Protein AF-A0A2E6EL04-F1 (afdb_monomer_lite)

Secondary structure (DSSP, 8-state):
-----EEEEE-SHHHHTTHHHHHHHHHHHGGGS--EEE---S--SS-EEEEEETTEEEEEE---SHHHHHHHHHHHHH----HHHHHHEE---

Foldseek 3Di:
DDFLKEKEWECEPQAVVQVVLVVVLCVLCVVSDDYHYDYDLVPPQDRWMWIDGPPDIWIFGNCRDPVLSVQVSCCSVPVDHDPVRVVRTDDRD

Radius of gyration: 11.97 Å; chains: 1; bounding box: 29×27×32 Å

pLDDT: mean 88.27, std 10.53, range [39.34, 95.5]

Structure (mmCIF, N/CA/C/O backbone):
data_AF-A0A2E6EL04-F1
#
_entry.id   AF-A0A2E6EL04-F1
#
loop_
_atom_site.group_PDB
_atom_site.id
_atom_site.type_symbol
_atom_site.label_atom_id
_atom_site.label_alt_id
_atom_site.label_comp_id
_atom_site.label_asym_id
_atom_site.label_entity_id
_atom_site.label_seq_id
_atom_site.pdbx_PDB_ins_code
_atom_site.Cartn_x
_atom_site.Cartn_y
_atom_site.Cartn_z
_atom_site.occupancy
_atom_site.B_iso_or_equiv
_atom_site.auth_seq_id
_atom_site.auth_comp_id
_atom_site.auth_asym_id
_atom_site.auth_atom_id
_atom_site.pdbx_PDB_model_num
ATOM 1 N N . MET A 1 1 ? -12.837 -2.469 20.671 1.00 39.34 1 MET A N 1
ATOM 2 C CA . MET A 1 1 ? -12.943 -3.290 19.443 1.00 39.34 1 MET A CA 1
ATOM 3 C C . MET A 1 1 ? -11.605 -3.228 18.726 1.00 39.34 1 MET A C 1
ATOM 5 O O . MET A 1 1 ? -11.313 -2.215 18.107 1.00 39.34 1 MET A O 1
ATOM 9 N N . SER A 1 2 ? -10.771 -4.258 18.861 1.00 41.59 2 SER A N 1
ATOM 10 C CA . SER A 1 2 ? -9.488 -4.326 18.155 1.00 41.59 2 SER A CA 1
ATOM 11 C C . SER A 1 2 ? -9.750 -4.707 16.702 1.00 41.59 2 SER A C 1
ATOM 13 O O . SER A 1 2 ? -9.930 -5.879 16.379 1.00 41.59 2 SER A O 1
ATOM 15 N N . TYR A 1 3 ? -9.855 -3.718 15.819 1.00 49.59 3 TYR A N 1
ATOM 16 C CA . TYR A 1 3 ? -9.843 -3.987 14.388 1.00 49.59 3 TYR A CA 1
ATOM 17 C C . TYR A 1 3 ? -8.413 -4.389 14.019 1.00 49.59 3 TYR A C 1
ATOM 19 O O . TYR A 1 3 ? -7.535 -3.538 13.939 1.00 49.59 3 TYR A O 1
ATOM 27 N N . SER A 1 4 ? -8.154 -5.689 13.838 1.00 64.94 4 SER A N 1
ATOM 28 C CA . SER A 1 4 ? -6.876 -6.141 13.281 1.00 64.94 4 SER A CA 1
ATOM 29 C C . SER A 1 4 ? -6.743 -5.599 11.864 1.00 64.94 4 SER A C 1
ATOM 31 O O . SER A 1 4 ? -7.398 -6.076 10.930 1.00 64.94 4 SER A O 1
ATOM 33 N N . ASN A 1 5 ? -5.902 -4.584 11.709 1.00 74.25 5 ASN A N 1
ATOM 34 C CA . ASN A 1 5 ? -5.443 -4.153 10.405 1.00 74.25 5 ASN A CA 1
ATOM 35 C C . ASN A 1 5 ? -4.601 -5.283 9.809 1.00 74.25 5 ASN A C 1
ATOM 37 O O . ASN A 1 5 ? -3.721 -5.837 10.462 1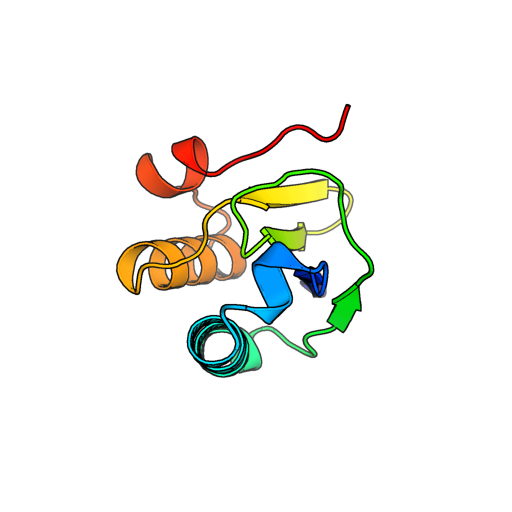.00 74.25 5 ASN A O 1
ATOM 41 N N . HIS A 1 6 ? -4.898 -5.664 8.568 1.00 86.69 6 HIS A N 1
ATOM 42 C CA . HIS A 1 6 ? -4.082 -6.639 7.849 1.00 86.69 6 HIS A CA 1
ATOM 43 C C . HIS A 1 6 ? -3.479 -5.986 6.619 1.00 86.69 6 HIS A C 1
ATOM 45 O O . HIS A 1 6 ? -4.199 -5.615 5.685 1.00 86.69 6 HIS A O 1
ATOM 51 N N . VAL A 1 7 ? -2.153 -5.902 6.613 1.00 93.38 7 VAL A N 1
ATOM 52 C CA . VAL A 1 7 ? -1.372 -5.395 5.490 1.00 93.38 7 VAL A CA 1
ATOM 53 C C . VAL A 1 7 ? -0.889 -6.571 4.652 1.00 93.38 7 VAL A C 1
ATOM 55 O O . VAL A 1 7 ? -0.381 -7.571 5.163 1.00 93.38 7 VAL A O 1
ATOM 58 N N . ARG A 1 8 ? -1.068 -6.476 3.333 1.00 94.88 8 ARG A N 1
ATOM 59 C CA . ARG A 1 8 ? -0.530 -7.449 2.384 1.00 94.88 8 ARG A CA 1
ATOM 60 C C . ARG A 1 8 ? 0.174 -6.764 1.227 1.00 94.88 8 ARG A C 1
ATOM 62 O O . ARG A 1 8 ? -0.365 -5.827 0.651 1.00 94.88 8 ARG A O 1
ATOM 69 N N . ILE A 1 9 ? 1.331 -7.274 0.826 1.00 94.19 9 ILE A N 1
ATOM 70 C CA . ILE A 1 9 ? 2.118 -6.728 -0.281 1.00 94.19 9 ILE A CA 1
ATOM 71 C C . ILE A 1 9 ? 2.068 -7.696 -1.465 1.00 94.19 9 ILE A C 1
ATOM 73 O O . ILE A 1 9 ? 2.225 -8.914 -1.339 1.00 94.19 9 ILE A O 1
ATOM 77 N N . CYS A 1 10 ? 1.812 -7.154 -2.649 1.00 93.75 10 CYS A N 1
ATOM 78 C CA . CYS A 1 10 ? 1.840 -7.906 -3.892 1.00 93.75 10 CYS A CA 1
ATOM 79 C C . CYS A 1 10 ? 3.273 -8.329 -4.238 1.00 93.75 10 CYS A C 1
ATOM 81 O O . CYS A 1 10 ? 4.176 -7.497 -4.287 1.00 93.75 10 CYS A O 1
ATOM 83 N N . ARG A 1 11 ? 3.463 -9.609 -4.573 1.00 89.62 11 ARG A N 1
ATOM 84 C CA . ARG A 1 11 ? 4.744 -10.177 -5.037 1.00 89.62 11 ARG A CA 1
ATOM 85 C C . ARG A 1 11 ? 4.774 -10.492 -6.537 1.00 89.62 11 ARG A C 1
ATOM 87 O O . ARG A 1 11 ? 5.551 -11.327 -6.985 1.00 89.62 11 ARG A O 1
ATOM 94 N N . GLY A 1 12 ? 3.890 -9.872 -7.322 1.00 88.38 12 GLY A N 1
ATOM 95 C CA . GLY A 1 12 ? 3.893 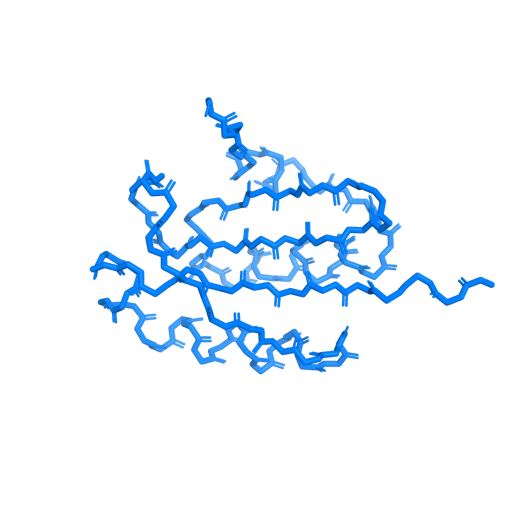-10.015 -8.784 1.00 88.38 12 GLY A CA 1
ATOM 96 C C . GLY A 1 12 ? 5.213 -9.538 -9.404 1.00 88.38 12 GLY A C 1
ATOM 97 O O . GLY A 1 12 ? 5.934 -8.763 -8.779 1.00 88.38 12 GLY A O 1
ATOM 98 N N . ARG A 1 13 ? 5.509 -9.958 -10.642 1.00 86.31 13 ARG A N 1
ATOM 99 C CA . ARG A 1 13 ? 6.792 -9.710 -11.338 1.00 86.31 13 ARG A CA 1
ATOM 100 C C . ARG A 1 13 ? 7.301 -8.266 -11.201 1.00 86.31 13 ARG A C 1
ATOM 102 O O . ARG A 1 13 ? 8.451 -8.061 -10.834 1.00 86.31 13 ARG A O 1
ATOM 109 N N . ASP A 1 14 ? 6.450 -7.267 -11.434 1.00 85.62 14 ASP A N 1
ATOM 110 C CA . ASP A 1 14 ? 6.837 -5.848 -11.336 1.00 85.62 14 ASP A CA 1
ATOM 111 C C . ASP A 1 14 ? 7.047 -5.347 -9.903 1.00 85.62 14 ASP A C 1
ATOM 113 O O . ASP A 1 14 ? 7.791 -4.391 -9.688 1.00 85.62 14 ASP A O 1
ATOM 117 N N . CYS A 1 15 ? 6.376 -5.959 -8.928 1.00 85.62 15 CYS A N 1
ATOM 118 C CA . CYS A 1 15 ? 6.572 -5.642 -7.515 1.00 85.62 15 CYS A CA 1
ATOM 119 C C . CYS A 1 15 ? 7.872 -6.280 -7.017 1.00 85.62 15 CYS A C 1
ATOM 121 O O . CYS A 1 15 ? 8.668 -5.605 -6.379 1.00 85.62 15 CYS A O 1
ATOM 123 N N . ALA A 1 16 ? 8.129 -7.537 -7.391 1.00 85.56 16 ALA A N 1
ATOM 124 C CA . ALA A 1 16 ? 9.338 -8.274 -7.025 1.00 85.56 16 ALA A CA 1
ATOM 125 C C . ALA A 1 16 ? 10.631 -7.594 -7.511 1.00 85.56 16 ALA A C 1
ATOM 127 O O . ALA A 1 16 ? 11.636 -7.634 -6.812 1.00 85.56 16 ALA A O 1
ATOM 128 N N . LYS A 1 17 ? 10.592 -6.882 -8.649 1.00 89.19 17 LYS A N 1
ATOM 129 C CA . LYS A 1 17 ? 11.707 -6.039 -9.131 1.00 89.19 17 LYS A CA 1
ATOM 130 C C . LYS A 1 17 ? 12.076 -4.880 -8.188 1.00 89.19 17 LYS A C 1
ATOM 132 O O . LYS A 1 17 ? 13.058 -4.192 -8.433 1.00 89.19 17 LYS A O 1
ATOM 137 N N . ARG A 1 18 ? 11.271 -4.609 -7.159 1.00 89.94 18 ARG A N 1
ATOM 138 C CA . ARG A 1 18 ? 11.435 -3.500 -6.208 1.00 89.94 18 ARG A CA 1
ATOM 139 C C . ARG A 1 18 ? 11.619 -4.025 -4.785 1.00 89.94 18 ARG A C 1
ATOM 141 O O . ARG A 1 18 ? 10.983 -3.524 -3.863 1.00 89.94 18 ARG A O 1
ATOM 148 N N . SER A 1 19 ? 12.464 -5.040 -4.620 1.00 89.94 19 SER A N 1
ATOM 149 C CA . SER A 1 19 ? 12.728 -5.705 -3.338 1.00 89.94 19 SER A CA 1
ATOM 150 C C . SER A 1 19 ? 13.097 -4.729 -2.218 1.00 89.94 19 SER A C 1
ATOM 152 O O . SER A 1 19 ? 12.485 -4.796 -1.164 1.00 89.94 19 SER A O 1
ATOM 154 N N . ALA A 1 20 ? 13.986 -3.763 -2.467 1.00 92.06 20 ALA A N 1
ATOM 155 C CA . ALA A 1 20 ? 14.369 -2.762 -1.463 1.00 92.06 20 ALA A CA 1
ATOM 156 C C . ALA A 1 20 ? 13.168 -1.958 -0.927 1.00 92.06 20 ALA A C 1
ATOM 158 O O . ALA A 1 20 ? 13.025 -1.764 0.273 1.00 92.06 20 ALA A O 1
ATOM 159 N N . VAL A 1 21 ? 12.250 -1.558 -1.814 1.00 92.56 21 VAL A N 1
ATOM 160 C CA . VAL A 1 21 ? 11.017 -0.854 -1.423 1.00 92.56 21 VAL A CA 1
ATOM 161 C C . VAL A 1 21 ? 10.063 -1.786 -0.672 1.00 92.56 21 VAL A C 1
ATOM 163 O O . VAL A 1 21 ? 9.345 -1.345 0.216 1.00 92.56 21 VAL A O 1
ATOM 166 N N . ILE A 1 22 ? 10.023 -3.074 -1.030 1.00 92.56 22 ILE A N 1
ATOM 167 C CA . ILE A 1 22 ? 9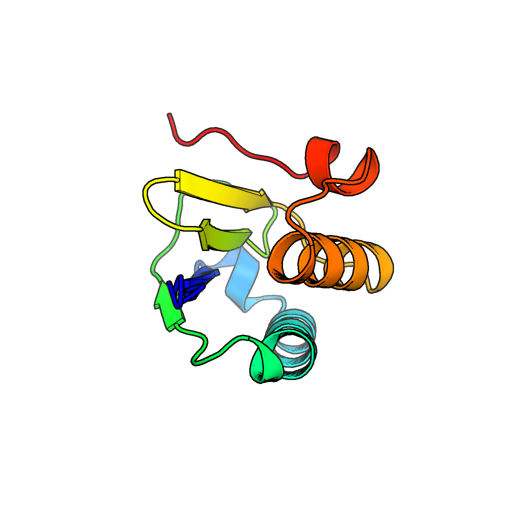.217 -4.071 -0.315 1.00 92.56 22 ILE A CA 1
ATOM 168 C C . ILE A 1 22 ? 9.744 -4.275 1.108 1.00 92.56 22 ILE A C 1
ATOM 170 O O . ILE A 1 22 ? 8.928 -4.367 2.017 1.00 92.56 22 ILE A O 1
ATOM 174 N N . GLU A 1 23 ? 11.061 -4.336 1.308 1.00 93.38 23 GLU A N 1
ATOM 175 C CA . GLU A 1 23 ? 11.639 -4.430 2.654 1.00 93.38 23 GLU A CA 1
ATOM 176 C C . GLU A 1 23 ? 11.361 -3.161 3.463 1.00 93.38 23 GLU A C 1
ATOM 178 O O . GLU A 1 23 ? 10.839 -3.266 4.566 1.00 93.38 23 GLU A O 1
ATOM 183 N N . GLN A 1 24 ? 11.523 -1.972 2.873 1.00 93.75 24 GLN A N 1
ATOM 184 C CA . GLN A 1 24 ? 11.137 -0.720 3.534 1.00 93.75 24 GLN A CA 1
ATOM 185 C C . GLN A 1 24 ? 9.649 -0.707 3.925 1.00 93.75 24 GLN A C 1
ATOM 187 O O . GLN A 1 24 ? 9.295 -0.336 5.038 1.00 93.75 24 GLN A O 1
ATOM 192 N N . LEU A 1 25 ? 8.760 -1.153 3.032 1.00 93.88 25 LEU A N 1
ATOM 193 C CA . LEU A 1 25 ? 7.335 -1.302 3.339 1.00 93.88 25 LEU A CA 1
ATOM 194 C C . LEU A 1 25 ? 7.087 -2.277 4.489 1.00 93.88 25 LEU A C 1
ATOM 196 O O . LEU A 1 25 ? 6.137 -2.085 5.242 1.00 93.88 25 LEU A O 1
ATOM 200 N N . LYS A 1 26 ? 7.889 -3.339 4.602 1.00 93.25 26 LYS A N 1
ATOM 201 C CA . LYS A 1 26 ? 7.757 -4.285 5.705 1.00 93.25 26 LYS A CA 1
ATOM 202 C C . LYS A 1 26 ? 8.183 -3.659 7.022 1.00 93.25 26 LYS A C 1
ATOM 204 O O . LYS A 1 26 ? 7.449 -3.771 7.992 1.00 93.25 26 LYS A O 1
ATOM 209 N N . GLU A 1 27 ? 9.329 -2.992 7.033 1.00 93.31 27 GLU A N 1
ATOM 210 C CA . GLU A 1 27 ? 9.869 -2.318 8.212 1.00 93.31 27 GLU A CA 1
ATOM 211 C C . GLU A 1 27 ? 8.924 -1.215 8.698 1.00 93.31 27 GLU A C 1
ATOM 213 O O . GLU A 1 27 ? 8.497 -1.235 9.848 1.00 93.31 27 GLU A O 1
ATOM 218 N N . SER A 1 28 ? 8.503 -0.307 7.811 1.00 92.56 28 SER A N 1
ATOM 219 C CA . SER A 1 28 ? 7.652 0.833 8.182 1.00 92.56 28 SER A CA 1
ATOM 220 C C . SER A 1 28 ? 6.256 0.438 8.667 1.00 92.56 28 SER A C 1
ATOM 222 O O . SER A 1 28 ? 5.618 1.219 9.375 1.00 92.56 28 SER A O 1
ATOM 224 N N . LEU A 1 29 ? 5.763 -0.738 8.263 1.00 91.69 29 LEU A N 1
ATOM 225 C CA . LEU A 1 29 ? 4.413 -1.206 8.582 1.00 91.69 29 LEU A CA 1
ATOM 226 C C . LEU A 1 29 ? 4.387 -2.342 9.618 1.00 91.69 29 LEU A C 1
ATOM 228 O O . LEU A 1 29 ? 3.300 -2.828 9.937 1.00 91.69 29 LEU A O 1
ATOM 232 N N . ALA A 1 30 ? 5.546 -2.772 10.132 1.00 89.44 30 ALA A N 1
ATOM 233 C CA . ALA A 1 30 ? 5.660 -3.892 11.068 1.00 89.44 30 ALA A CA 1
ATOM 234 C C . ALA A 1 30 ? 4.877 -3.656 12.372 1.00 89.44 30 ALA A C 1
ATOM 236 O O . ALA A 1 30 ? 4.285 -4.592 12.912 1.00 89.44 30 ALA A O 1
ATOM 237 N N . ASP A 1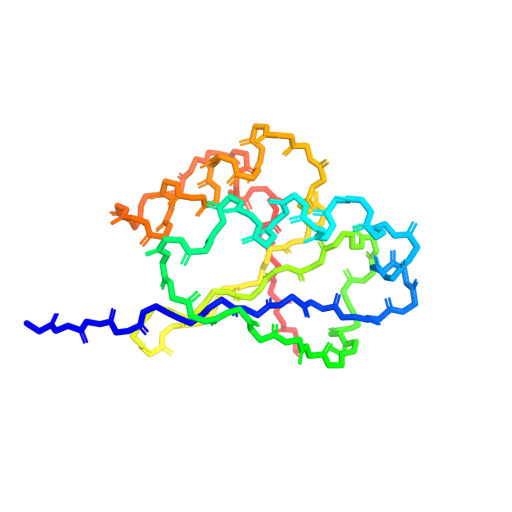 31 ? 4.803 -2.398 12.818 1.00 88.81 31 ASP A N 1
ATOM 238 C CA . ASP A 1 31 ? 4.094 -1.981 14.035 1.00 88.81 31 ASP A CA 1
ATOM 239 C C . ASP A 1 31 ? 2.579 -2.250 13.968 1.00 88.81 31 ASP A C 1
ATOM 241 O O . ASP A 1 31 ? 1.918 -2.400 14.994 1.00 88.81 31 ASP A O 1
ATOM 245 N N . PHE A 1 32 ? 2.010 -2.357 12.760 1.00 86.12 32 PHE A N 1
ATOM 246 C CA . PHE A 1 32 ? 0.568 -2.544 12.551 1.00 86.12 32 PHE A CA 1
ATOM 247 C C . PHE A 1 32 ? 0.145 -4.013 12.433 1.00 86.12 32 PHE A C 1
ATOM 249 O O . PHE A 1 32 ? -1.031 -4.299 12.185 1.00 86.12 32 PHE A O 1
ATOM 256 N N . GLY A 1 33 ? 1.083 -4.947 12.610 1.00 85.69 33 GLY A N 1
ATOM 257 C CA . GLY A 1 33 ? 0.836 -6.386 12.621 1.00 85.69 33 GLY A CA 1
ATOM 258 C C . GLY A 1 33 ? 1.512 -7.150 11.477 1.00 85.69 33 GLY A C 1
ATOM 259 O O . GLY A 1 33 ? 2.270 -6.592 10.684 1.00 85.69 33 GLY A O 1
ATOM 260 N N . PRO A 1 34 ? 1.255 -8.468 11.369 1.00 85.75 34 PRO A N 1
ATOM 261 C CA . PRO A 1 34 ? 1.960 -9.325 10.426 1.00 85.75 34 PRO A CA 1
ATOM 262 C C . PRO A 1 34 ? 1.656 -8.949 8.974 1.00 85.75 34 PRO A C 1
ATOM 264 O O . PRO A 1 34 ? 0.498 -8.890 8.543 1.00 85.75 34 PRO A O 1
ATOM 267 N N . ILE A 1 35 ? 2.721 -8.774 8.195 1.00 91.62 35 ILE A N 1
ATOM 268 C CA . ILE A 1 35 ? 2.644 -8.397 6.785 1.00 91.62 35 ILE A CA 1
ATOM 269 C C . ILE A 1 35 ? 2.631 -9.655 5.921 1.00 91.62 35 ILE A C 1
ATOM 271 O O . ILE A 1 35 ? 3.595 -10.418 5.860 1.00 91.62 35 ILE A O 1
ATOM 275 N N . GLY A 1 36 ? 1.518 -9.874 5.223 1.00 92.19 36 GLY A N 1
ATOM 276 C CA . GLY A 1 36 ? 1.363 -11.007 4.313 1.00 92.19 36 GLY A CA 1
ATOM 277 C C . GLY A 1 36 ? 1.854 -10.703 2.898 1.00 92.19 36 GLY A C 1
ATOM 278 O O . GLY A 1 36 ? 1.711 -9.592 2.400 1.00 92.19 36 GLY A O 1
ATOM 279 N N . MET A 1 37 ? 2.341 -11.712 2.181 1.00 93.19 37 MET A N 1
ATOM 280 C CA . MET A 1 37 ? 2.632 -11.589 0.748 1.00 93.19 37 MET A CA 1
ATOM 281 C C . MET A 1 37 ? 1.517 -12.237 -0.077 1.00 93.19 37 MET A C 1
ATOM 283 O O . MET A 1 37 ? 1.077 -13.345 0.228 1.00 93.19 37 MET A O 1
ATOM 287 N N . VAL A 1 38 ? 1.065 -11.585 -1.151 1.00 93.38 38 VAL A N 1
ATOM 288 C CA . VAL A 1 38 ? 0.020 -12.125 -2.043 1.00 93.38 38 VAL A CA 1
ATOM 289 C C . VAL A 1 38 ? 0.466 -12.196 -3.493 1.00 93.38 38 VAL A C 1
ATOM 291 O O . VAL A 1 38 ? 1.340 -11.449 -3.929 1.00 93.38 38 VAL A O 1
ATOM 294 N N . LYS A 1 39 ? -0.171 -13.090 -4.262 1.00 91.81 39 LYS A N 1
ATOM 295 C CA . LYS A 1 39 ? 0.008 -13.192 -5.719 1.00 91.81 39 LYS A CA 1
ATOM 296 C C . LYS A 1 39 ? -0.287 -11.856 -6.419 1.00 91.81 39 LYS A C 1
ATOM 298 O O . LYS A 1 39 ? -0.899 -10.958 -5.833 1.00 91.81 39 LYS A O 1
ATOM 303 N N . CYS A 1 40 ? 0.149 -11.756 -7.679 1.00 91.00 40 CYS A N 1
ATOM 304 C CA . CYS A 1 40 ? -0.122 -10.607 -8.542 1.00 91.00 40 CYS A CA 1
ATOM 305 C C . CYS A 1 40 ? -1.596 -10.185 -8.449 1.00 91.00 40 CYS A C 1
ATOM 307 O O . CYS A 1 40 ? -2.482 -11.033 -8.403 1.00 91.00 40 CYS A O 1
ATOM 309 N N . GLN A 1 41 ? -1.837 -8.880 -8.359 1.00 90.31 41 GLN A N 1
ATOM 310 C CA . GLN A 1 41 ? -3.185 -8.304 -8.332 1.00 90.31 41 GLN A CA 1
ATOM 311 C C . GLN A 1 41 ? -3.585 -7.690 -9.681 1.00 90.31 41 GLN A C 1
ATOM 313 O O . GLN A 1 41 ? -4.607 -7.021 -9.737 1.00 90.31 41 GLN A O 1
ATOM 318 N N . ASP A 1 42 ? -2.764 -7.862 -10.723 1.00 86.75 42 ASP A N 1
ATOM 319 C CA . ASP A 1 42 ? -2.986 -7.355 -12.089 1.00 86.75 42 ASP A CA 1
ATOM 320 C C . ASP A 1 42 ? -3.211 -5.831 -12.173 1.00 86.75 42 ASP A C 1
ATOM 322 O O . ASP A 1 42 ? -3.914 -5.310 -13.030 1.00 86.75 42 ASP A O 1
ATOM 326 N N . MET A 1 43 ? -2.560 -5.087 -11.269 1.00 81.12 43 MET A N 1
ATOM 327 C CA . MET A 1 43 ? -2.646 -3.621 -11.129 1.00 81.12 43 MET A CA 1
ATOM 328 C C . MET A 1 43 ? -1.313 -2.926 -11.474 1.00 81.12 43 MET A C 1
ATOM 330 O O . MET A 1 43 ? -0.823 -2.078 -10.726 1.00 81.12 43 MET A O 1
ATOM 334 N N . CYS A 1 44 ? -0.672 -3.344 -12.570 1.00 71.06 44 CYS A N 1
ATOM 335 C CA . CYS A 1 44 ? 0.756 -3.131 -12.851 1.00 71.06 44 CYS A CA 1
ATOM 336 C C . CYS A 1 44 ? 1.227 -1.658 -12.827 1.00 71.06 44 CYS A C 1
ATOM 338 O O . CYS A 1 44 ? 0.471 -0.724 -13.104 1.00 71.06 44 CYS A O 1
ATOM 340 N N . LYS A 1 45 ? 2.537 -1.483 -12.561 1.00 71.62 45 LYS A N 1
ATOM 341 C CA . LYS A 1 45 ? 3.255 -0.336 -11.939 1.00 71.62 45 LYS A CA 1
ATOM 342 C C . LYS A 1 45 ? 3.381 -0.419 -10.403 1.00 71.62 45 LYS A C 1
ATOM 344 O O . LYS A 1 45 ? 3.426 0.613 -9.748 1.00 71.62 45 LYS A O 1
ATOM 349 N N . GLY A 1 46 ? 3.534 -1.609 -9.819 1.00 76.44 46 GLY A N 1
ATOM 350 C CA . GLY A 1 46 ? 3.735 -1.802 -8.369 1.00 76.44 46 GLY A CA 1
ATOM 351 C C . GLY A 1 46 ? 4.933 -1.054 -7.735 1.00 76.44 46 GLY A C 1
ATOM 352 O O . GLY A 1 46 ? 5.663 -0.365 -8.452 1.00 76.44 46 GLY A O 1
ATOM 353 N N . PRO A 1 47 ? 5.160 -1.162 -6.413 1.00 91.12 47 PRO A N 1
ATOM 354 C CA . PRO A 1 47 ? 4.539 -2.113 -5.496 1.00 91.12 47 PRO A CA 1
ATOM 355 C C . PRO A 1 47 ? 3.059 -1.823 -5.277 1.00 91.12 47 PRO A C 1
ATOM 357 O O . PRO A 1 47 ? 2.615 -0.678 -5.401 1.00 91.12 47 PRO A O 1
ATOM 360 N N . VAL A 1 48 ? 2.302 -2.889 -5.036 1.00 94.06 48 VAL A N 1
ATOM 361 C CA . VAL A 1 48 ? 0.885 -2.806 -4.682 1.00 94.06 48 VAL A CA 1
ATOM 362 C C . VAL A 1 48 ? 0.742 -3.265 -3.241 1.00 94.06 48 VAL A C 1
ATOM 364 O O . VAL A 1 48 ? 1.155 -4.382 -2.923 1.00 94.06 48 VAL A O 1
ATOM 367 N N . VAL A 1 49 ? 0.153 -2.420 -2.402 1.00 94.88 49 VAL A N 1
ATOM 368 C CA . VAL A 1 49 ? -0.146 -2.723 -1.001 1.00 94.88 49 VAL A CA 1
ATOM 369 C C . VAL A 1 49 ? -1.652 -2.823 -0.828 1.00 94.88 49 VAL A C 1
ATOM 371 O O . VAL A 1 49 ? -2.413 -2.054 -1.411 1.00 94.88 49 VAL A O 1
ATOM 374 N N . ILE A 1 50 ? -2.083 -3.810 -0.058 1.00 94.44 50 ILE A N 1
ATOM 375 C CA . ILE A 1 50 ? -3.477 -4.061 0.269 1.00 94.44 50 ILE A CA 1
ATOM 376 C C . ILE A 1 50 ? -3.627 -3.871 1.766 1.00 94.44 50 ILE A C 1
ATOM 378 O O . ILE A 1 50 ? -2.992 -4.585 2.540 1.00 94.44 50 ILE A O 1
ATOM 382 N N . VAL A 1 51 ? -4.499 -2.954 2.158 1.00 94.38 51 VAL A N 1
ATOM 383 C CA . VAL A 1 51 ? -4.848 -2.726 3.559 1.00 94.38 51 VAL A CA 1
ATOM 384 C C . VAL A 1 51 ? -6.280 -3.184 3.775 1.00 94.38 51 VAL A C 1
ATOM 386 O O . VAL A 1 51 ? -7.187 -2.803 3.032 1.00 94.38 51 VAL A O 1
ATOM 389 N N . ARG A 1 52 ? -6.491 -4.028 4.784 1.00 91.44 52 ARG A N 1
ATOM 390 C CA . ARG A 1 52 ? -7.823 -4.385 5.271 1.00 91.44 52 ARG A CA 1
ATOM 391 C C . ARG A 1 52 ? -8.078 -3.669 6.593 1.00 91.44 52 ARG A C 1
ATOM 393 O O . ARG A 1 52 ? -7.397 -3.970 7.566 1.00 91.44 52 ARG A O 1
ATOM 400 N N . GLN A 1 53 ? -9.089 -2.805 6.609 1.00 87.69 53 GLN A N 1
ATOM 401 C CA . GLN A 1 53 ? -9.619 -2.139 7.802 1.00 87.69 53 GLN A CA 1
ATOM 402 C C . GLN A 1 53 ? -11.075 -2.581 7.984 1.00 87.69 53 GLN A C 1
ATOM 404 O O . GLN A 1 53 ? -11.961 -2.234 7.195 1.00 87.69 53 GLN A O 1
ATOM 409 N N . GLY A 1 54 ? -11.320 -3.437 8.978 1.00 86.19 54 GLY A N 1
ATOM 410 C CA . GLY A 1 54 ? -12.632 -4.048 9.201 1.00 86.19 54 GLY A CA 1
ATOM 411 C C . GLY A 1 54 ? -13.129 -4.858 7.992 1.00 86.19 54 GLY A C 1
ATOM 412 O O . GLY A 1 54 ? -12.519 -5.858 7.595 1.00 86.19 54 GLY A O 1
ATOM 413 N N . LYS A 1 55 ? -14.267 -4.445 7.415 1.00 87.25 55 LYS A N 1
ATOM 414 C CA . LYS A 1 55 ? -14.863 -5.068 6.213 1.00 87.25 55 LYS A CA 1
ATOM 415 C C . LYS A 1 55 ? -14.290 -4.515 4.902 1.00 87.25 55 LYS A C 1
ATOM 417 O O . LYS A 1 55 ? -14.424 -5.163 3.863 1.00 87.25 55 LYS A O 1
ATOM 422 N N . ASN A 1 56 ? -13.625 -3.363 4.953 1.00 90.06 56 ASN A N 1
ATOM 423 C CA . ASN A 1 56 ? -13.125 -2.669 3.776 1.00 90.06 56 ASN A CA 1
ATOM 424 C C . ASN A 1 56 ? -11.746 -3.193 3.370 1.00 90.06 56 ASN A C 1
ATOM 426 O O . ASN A 1 56 ? -10.933 -3.606 4.201 1.00 90.06 56 ASN A O 1
ATOM 430 N N . ARG A 1 57 ? -11.488 -3.186 2.062 1.00 92.81 57 ARG A N 1
ATOM 431 C CA . ARG A 1 57 ? -10.178 -3.485 1.481 1.00 92.81 57 ARG A CA 1
ATOM 432 C C . ARG A 1 57 ? -9.790 -2.358 0.540 1.00 92.81 57 ARG A C 1
ATOM 434 O O . ARG A 1 57 ? -10.573 -1.984 -0.328 1.00 92.81 57 ARG A O 1
ATOM 441 N N . PHE A 1 58 ? -8.570 -1.874 0.703 1.00 94.19 58 PHE A N 1
ATOM 442 C CA . PHE A 1 58 ? -7.997 -0.789 -0.078 1.00 94.19 58 PHE A CA 1
ATOM 443 C C . PHE A 1 58 ? -6.767 -1.308 -0.809 1.00 94.19 58 PHE A C 1
ATOM 445 O O . PHE A 1 58 ? -5.949 -2.008 -0.215 1.00 94.19 58 PHE A O 1
ATOM 452 N N . TRP A 1 59 ? -6.650 -0.988 -2.096 1.00 94.62 59 TRP A N 1
ATOM 453 C CA . TRP A 1 59 ? -5.480 -1.310 -2.908 1.00 94.62 59 TRP A CA 1
ATOM 454 C C . TRP A 1 59 ? -4.763 -0.013 -3.251 1.00 94.62 59 TRP A C 1
ATOM 456 O O . TRP A 1 59 ? -5.354 0.871 -3.863 1.00 94.62 59 TRP A O 1
ATOM 466 N N . PHE A 1 60 ? -3.485 0.073 -2.913 1.00 94.25 60 PHE A N 1
ATOM 467 C CA . PHE A 1 60 ? -2.632 1.214 -3.215 1.00 94.25 60 PHE A CA 1
ATOM 468 C C . PHE A 1 60 ? -1.556 0.775 -4.199 1.00 94.25 60 PHE A C 1
ATOM 470 O O . PHE A 1 60 ? -0.824 -0.179 -3.938 1.00 94.25 60 PHE A O 1
ATOM 477 N N . LYS A 1 61 ? -1.472 1.432 -5.357 1.00 93.44 61 LYS A N 1
ATOM 478 C CA . LYS A 1 61 ? -0.479 1.140 -6.405 1.00 93.44 61 LYS A CA 1
ATOM 479 C C . LYS A 1 61 ? 0.663 2.150 -6.355 1.00 93.44 61 LYS A C 1
ATOM 481 O O . LYS A 1 61 ? 0.462 3.295 -5.976 1.00 93.44 61 LYS A O 1
ATOM 486 N N . ARG A 1 62 ? 1.837 1.762 -6.864 1.00 92.56 62 ARG A N 1
ATOM 487 C CA . ARG A 1 62 ? 3.033 2.626 -6.940 1.00 92.56 62 ARG A CA 1
ATOM 488 C C . ARG A 1 62 ? 3.496 3.138 -5.569 1.00 92.56 62 ARG A C 1
ATOM 490 O O . ARG A 1 62 ? 4.086 4.212 -5.507 1.00 92.56 62 ARG A O 1
ATOM 497 N N . VAL A 1 63 ? 3.305 2.359 -4.505 1.00 93.25 63 VAL A N 1
ATOM 498 C CA . VAL A 1 63 ? 3.811 2.701 -3.165 1.00 93.25 63 VAL A CA 1
ATOM 499 C C . VAL A 1 63 ? 5.334 2.531 -3.158 1.00 93.25 63 VAL A C 1
ATOM 501 O O . VAL A 1 63 ? 5.844 1.433 -2.962 1.00 93.25 63 VAL A O 1
ATOM 504 N N . ARG A 1 64 ? 6.046 3.589 -3.563 1.00 90.19 64 ARG A N 1
ATOM 505 C CA . ARG A 1 64 ? 7.478 3.563 -3.926 1.00 90.19 64 ARG A CA 1
ATOM 506 C C . ARG A 1 64 ? 8.326 4.602 -3.220 1.00 90.19 64 ARG A C 1
ATOM 508 O O . ARG A 1 64 ? 9.538 4.445 -3.172 1.00 90.19 64 ARG A O 1
ATOM 515 N N . HIS A 1 65 ? 7.701 5.691 -2.805 1.00 93.00 65 HIS A N 1
ATOM 516 C CA . HIS A 1 65 ? 8.378 6.848 -2.246 1.00 93.00 65 HIS A CA 1
ATOM 517 C C . HIS A 1 65 ? 8.140 6.859 -0.745 1.00 93.00 65 HIS A C 1
ATOM 519 O O . HIS A 1 65 ? 7.037 6.522 -0.318 1.00 93.00 65 HIS A O 1
ATOM 525 N N . ALA A 1 66 ? 9.147 7.271 0.024 1.00 92.69 66 ALA A N 1
ATOM 526 C CA . ALA A 1 66 ? 9.064 7.324 1.481 1.00 92.69 66 ALA A CA 1
ATOM 527 C C . ALA A 1 66 ? 7.836 8.116 1.961 1.00 92.69 66 ALA A C 1
ATOM 529 O O . ALA A 1 66 ? 7.111 7.631 2.817 1.00 92.69 66 ALA A O 1
ATOM 530 N N . SER A 1 67 ? 7.520 9.251 1.326 1.00 94.19 67 SER A N 1
ATOM 531 C CA . SER A 1 67 ? 6.319 10.033 1.660 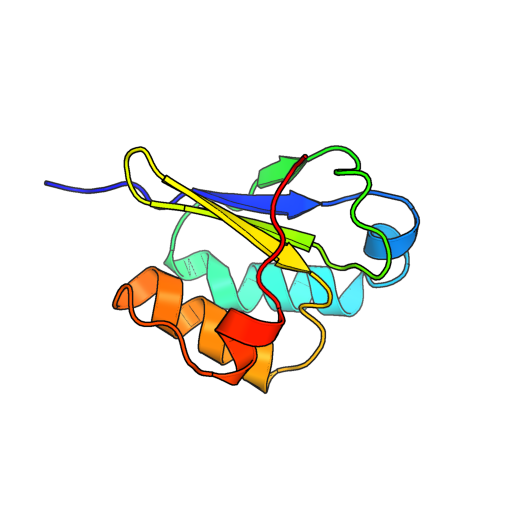1.00 94.19 67 SER A CA 1
ATOM 532 C C . SER A 1 67 ? 5.016 9.254 1.476 1.00 94.19 67 SER A C 1
ATOM 534 O O . SER A 1 67 ? 4.117 9.367 2.293 1.00 94.19 67 SER A O 1
ATOM 536 N N . LEU A 1 68 ? 4.908 8.426 0.433 1.00 94.75 68 LEU A N 1
ATOM 537 C CA . LEU A 1 68 ? 3.708 7.621 0.189 1.00 94.75 68 LEU A CA 1
ATOM 538 C C . LEU A 1 68 ? 3.624 6.405 1.124 1.00 94.75 68 LEU A C 1
ATOM 540 O O . LEU A 1 68 ? 2.531 5.910 1.386 1.00 94.75 68 LEU A O 1
ATOM 544 N N . ILE A 1 69 ? 4.769 5.905 1.596 1.00 95.12 69 ILE A N 1
ATOM 545 C CA . ILE A 1 69 ? 4.829 4.879 2.645 1.00 95.12 69 ILE A CA 1
ATOM 546 C C . ILE A 1 69 ? 4.368 5.486 3.974 1.00 95.12 69 ILE A C 1
ATOM 548 O O . ILE A 1 69 ? 3.566 4.867 4.666 1.00 95.12 69 ILE A O 1
ATOM 552 N N . GLU A 1 70 ? 4.801 6.708 4.280 1.00 94.44 70 GLU A N 1
ATOM 553 C CA . GLU A 1 70 ? 4.368 7.434 5.474 1.00 94.44 70 GLU A CA 1
ATOM 554 C C . GLU A 1 70 ? 2.873 7.768 5.427 1.00 94.44 70 GLU A C 1
ATOM 556 O O . GLU A 1 70 ? 2.142 7.459 6.360 1.00 94.44 70 GLU A O 1
ATOM 561 N N . ASP A 1 71 ? 2.372 8.272 4.294 1.00 95.50 71 ASP A N 1
ATOM 562 C CA . ASP A 1 71 ? 0.934 8.490 4.105 1.00 95.50 71 ASP A CA 1
ATOM 563 C C . ASP A 1 71 ? 0.127 7.201 4.348 1.00 95.50 71 ASP A C 1
ATOM 565 O O . ASP A 1 71 ? -0.972 7.227 4.902 1.00 95.50 71 ASP A O 1
ATOM 569 N N . LEU A 1 72 ? 0.659 6.055 3.905 1.00 95.06 72 LEU A N 1
ATOM 570 C CA . LEU A 1 72 ? 0.033 4.752 4.099 1.00 95.06 72 LEU A CA 1
ATOM 571 C C . LEU A 1 72 ? 0.044 4.331 5.575 1.00 95.06 72 LEU A C 1
ATOM 573 O O . LEU A 1 72 ? -0.944 3.756 6.033 1.00 95.06 72 LEU A O 1
ATOM 577 N N . ARG A 1 73 ? 1.128 4.616 6.305 1.00 93.94 73 ARG A N 1
ATOM 578 C CA . ARG A 1 73 ? 1.244 4.413 7.756 1.00 93.94 73 ARG A CA 1
ATOM 579 C C . ARG A 1 73 ? 0.189 5.233 8.501 1.00 93.94 73 ARG A C 1
ATOM 581 O O . ARG A 1 73 ? -0.627 4.639 9.203 1.00 93.94 73 ARG A O 1
ATOM 588 N N . VAL A 1 74 ? 0.116 6.540 8.238 1.00 93.12 74 VAL A N 1
ATOM 589 C CA . VAL A 1 74 ? -0.905 7.445 8.801 1.00 93.12 74 VAL A CA 1
ATOM 590 C C . VAL A 1 74 ? -2.316 6.944 8.493 1.00 93.12 74 VAL A C 1
ATOM 592 O O . VAL A 1 74 ? -3.176 6.909 9.366 1.00 93.12 74 VAL A O 1
ATOM 595 N N . PHE A 1 75 ? -2.569 6.466 7.272 1.00 94.12 75 PHE A N 1
ATOM 596 C CA . PHE A 1 75 ? -3.869 5.891 6.932 1.00 94.12 75 PHE A CA 1
ATOM 597 C C . PHE A 1 75 ? -4.205 4.627 7.733 1.00 94.12 75 PHE A C 1
ATOM 599 O O . PHE A 1 75 ? -5.362 4.428 8.110 1.00 94.12 75 PHE A O 1
ATOM 606 N N . ILE A 1 76 ? -3.232 3.748 7.974 1.00 92.56 76 ILE A N 1
ATOM 607 C CA . ILE A 1 76 ? -3.451 2.530 8.762 1.00 92.56 76 ILE A CA 1
ATOM 608 C C . ILE A 1 76 ? -3.736 2.878 10.228 1.00 92.56 76 ILE A C 1
ATOM 610 O O . ILE A 1 76 ? -4.609 2.244 10.826 1.00 92.56 76 ILE A O 1
ATOM 614 N N . GLU A 1 77 ? -3.028 3.870 10.765 1.00 90.75 77 GLU A N 1
ATOM 615 C CA . GLU A 1 77 ? -3.109 4.327 12.154 1.00 90.75 77 GLU A CA 1
ATOM 616 C C . GLU A 1 77 ? -4.374 5.150 12.438 1.00 90.75 77 GLU A C 1
ATOM 618 O O . GLU A 1 77 ? -5.138 4.826 13.345 1.00 90.75 77 GLU A O 1
ATOM 623 N N . GLU A 1 78 ? -4.639 6.171 11.624 1.00 91.00 78 GLU A N 1
ATOM 624 C CA . GLU A 1 78 ? -5.673 7.181 11.875 1.00 91.00 78 GLU A CA 1
ATOM 625 C C . GLU A 1 78 ? -6.926 7.005 11.003 1.00 91.00 78 GLU A C 1
ATOM 627 O O . GLU A 1 78 ? -7.970 7.598 11.271 1.00 91.00 78 GLU A O 1
ATOM 632 N N . GLY A 1 79 ? -6.846 6.220 9.923 1.00 89.69 79 GLY A N 1
ATOM 633 C CA . GLY A 1 79 ? -7.932 6.070 8.944 1.00 89.69 79 GLY A CA 1
ATOM 634 C C . GLY A 1 79 ? -8.059 7.231 7.947 1.00 89.69 79 GLY A C 1
ATOM 635 O O . GLY A 1 79 ? -8.912 7.183 7.057 1.00 89.69 79 GLY A O 1
ATOM 636 N N . SER A 1 80 ? -7.206 8.250 8.051 1.00 89.81 80 SER A N 1
ATOM 637 C CA . SER A 1 80 ? -7.211 9.434 7.186 1.00 89.81 80 SER A CA 1
ATOM 638 C C . SER A 1 80 ? -6.376 9.221 5.924 1.00 89.81 80 SER A C 1
ATOM 640 O O . SER A 1 80 ? -5.260 8.716 5.981 1.00 89.81 80 SER A O 1
ATOM 642 N N . MET A 1 81 ? -6.895 9.624 4.760 1.00 92.75 81 MET A N 1
ATOM 643 C CA . MET A 1 81 ? -6.144 9.562 3.500 1.00 92.75 81 MET A CA 1
ATOM 644 C C . MET A 1 81 ? -5.687 10.948 3.054 1.00 92.75 81 MET A C 1
ATOM 646 O O . MET A 1 81 ? -6.506 11.842 2.838 1.00 92.75 81 MET A O 1
ATOM 650 N N . THR A 1 82 ? -4.387 11.101 2.804 1.00 93.75 82 THR A N 1
ATOM 651 C CA . THR A 1 82 ? -3.857 12.296 2.138 1.00 93.75 82 THR A CA 1
ATOM 652 C C . THR A 1 82 ? -4.242 12.314 0.658 1.00 93.75 82 THR A C 1
ATOM 654 O O . THR A 1 82 ? -4.521 11.279 0.043 1.00 93.75 82 THR A O 1
ATOM 657 N N . ARG A 1 83 ? -4.210 13.496 0.027 1.00 93.31 83 ARG A N 1
ATOM 658 C CA . ARG A 1 83 ? -4.475 13.637 -1.419 1.00 93.31 83 ARG A CA 1
ATOM 659 C C . ARG A 1 83 ? -3.548 12.755 -2.263 1.00 93.31 83 ARG A C 1
ATOM 661 O O . ARG A 1 83 ? -3.970 12.205 -3.281 1.00 93.31 83 ARG A O 1
ATOM 668 N N . GLN A 1 84 ? -2.297 12.614 -1.832 1.00 92.44 84 GLN A N 1
ATOM 669 C CA . G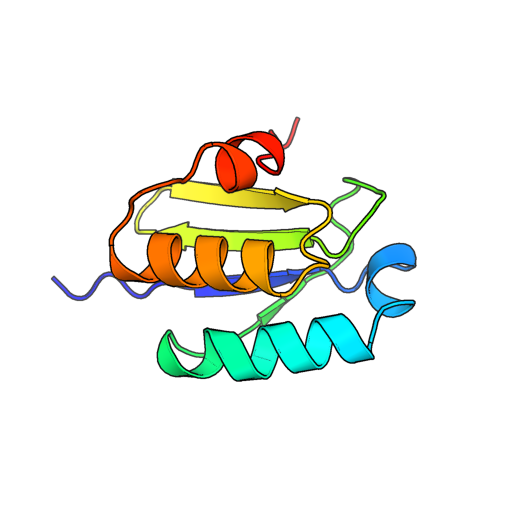LN A 1 84 ? -1.307 11.774 -2.493 1.00 92.44 84 GLN A CA 1
ATOM 670 C C . GLN A 1 84 ? -1.686 10.289 -2.391 1.00 92.44 84 GLN A C 1
ATOM 672 O O . GLN A 1 84 ? -1.698 9.586 -3.407 1.00 92.44 84 GLN A O 1
ATOM 677 N N . LEU A 1 85 ? -2.085 9.832 -1.200 1.00 94.12 85 LEU A N 1
ATOM 678 C CA . LEU A 1 85 ? -2.531 8.458 -0.990 1.00 94.12 85 LEU A CA 1
ATOM 679 C C . LEU A 1 85 ? -3.799 8.135 -1.788 1.00 94.12 85 LEU A C 1
ATOM 681 O O . LEU A 1 85 ? -3.854 7.088 -2.438 1.00 94.12 85 LEU A O 1
ATOM 685 N N . VAL A 1 86 ? -4.768 9.055 -1.841 1.00 94.69 86 VAL A N 1
ATOM 686 C CA . VAL A 1 86 ? -5.966 8.922 -2.691 1.00 94.69 86 VAL A CA 1
ATOM 687 C C . VAL A 1 86 ? -5.580 8.747 -4.163 1.00 94.69 86 VAL A C 1
ATOM 689 O O . VAL A 1 86 ? -6.132 7.884 -4.844 1.00 94.69 86 VAL A O 1
ATOM 692 N N . GLY A 1 87 ? -4.583 9.489 -4.658 1.00 92.69 87 GLY A N 1
ATOM 693 C CA . GLY A 1 87 ? -4.065 9.332 -6.025 1.00 92.69 87 GLY A CA 1
ATOM 694 C C . GLY A 1 87 ? -3.445 7.955 -6.309 1.00 92.69 87 GLY A C 1
ATOM 695 O O . GLY A 1 87 ? -3.393 7.508 -7.461 1.00 92.69 87 GLY A O 1
ATOM 696 N N . SER A 1 88 ? -3.005 7.253 -5.264 1.00 93.00 88 SER A N 1
ATOM 697 C CA . SER A 1 88 ? -2.485 5.886 -5.345 1.00 93.00 88 SER A CA 1
ATOM 698 C C . SER A 1 88 ? -3.574 4.810 -5.232 1.00 93.00 88 SER A C 1
ATOM 700 O O . SER A 1 88 ? -3.317 3.648 -5.561 1.00 93.00 88 SER A O 1
ATOM 702 N N . LEU A 1 89 ? -4.796 5.174 -4.827 1.00 93.88 89 LEU A N 1
ATOM 703 C CA . LEU A 1 89 ? -5.893 4.230 -4.655 1.00 93.88 89 LEU A CA 1
ATOM 704 C C . LEU A 1 89 ? -6.277 3.589 -6.000 1.00 93.88 89 LEU A C 1
ATOM 706 O O . LEU A 1 89 ? -6.397 4.236 -7.046 1.00 93.88 89 LEU A O 1
ATOM 710 N N . ALA A 1 90 ? -6.457 2.275 -5.982 1.00 90.81 90 ALA A N 1
ATOM 711 C CA . ALA A 1 90 ? -6.846 1.471 -7.124 1.00 90.81 90 ALA A CA 1
ATOM 712 C C . ALA A 1 90 ? -8.161 0.751 -6.826 1.00 90.81 90 ALA A C 1
ATOM 714 O O . ALA A 1 90 ? -8.321 0.109 -5.789 1.00 90.81 90 ALA A O 1
ATOM 715 N N . LYS A 1 91 ? -9.099 0.819 -7.773 1.00 83.12 91 LYS A N 1
ATOM 716 C CA . LYS A 1 91 ? -10.288 -0.031 -7.753 1.00 83.12 91 LYS A CA 1
ATOM 717 C C . LYS A 1 91 ? -9.929 -1.362 -8.399 1.00 83.12 91 LYS A C 1
ATOM 719 O O . LYS A 1 91 ? -9.477 -1.386 -9.545 1.00 83.12 91 LYS A O 1
ATOM 724 N N . LYS A 1 92 ? -10.117 -2.456 -7.663 1.00 71.06 92 LYS A N 1
ATOM 725 C CA . LYS A 1 92 ? -10.128 -3.788 -8.264 1.00 71.06 92 LYS A CA 1
ATOM 726 C C . LYS A 1 92 ? -11.409 -3.893 -9.093 1.00 71.06 92 LYS A C 1
ATOM 728 O O . LYS A 1 92 ? -12.483 -3.703 -8.528 1.00 71.06 92 LYS A O 1
ATOM 733 N N . LYS A 1 93 ? -11.262 -4.048 -10.413 1.00 59.25 93 LYS A N 1
ATOM 734 C CA . LYS A 1 93 ? -12.382 -4.375 -11.302 1.00 59.25 93 LYS A CA 1
ATOM 735 C C . LYS A 1 93 ? -12.860 -5.794 -11.024 1.00 59.25 93 LYS A C 1
ATOM 737 O O . LYS A 1 93 ? -12.005 -6.613 -10.610 1.00 59.25 93 LYS A O 1
#

Sequence (93 aa):
MSYSNHVRICRGRDCAKRSAVIEQLKESLADFGPIGMVKCQDMCKGPVVIVRQGKNRFWFKRVRHASLIEDLRVFIEEGSMTRQLVGSLAKKK